Protein AF-A4FXQ1-F1 (afdb_monomer)

InterPro domains:
  IPR011990 Tetratricopeptide-like helical domain superfamily [G3DSA:1.25.40.10] (1-59)
  IPR011990 Tetratricopeptide-like helical domain superfamily [SSF48452] (2-65)
  IPR019734 Tetratricopeptide repeat [PF00515] (9-40)
  IPR019734 Tetratricopeptide repeat [PS50005] (8-41)
  IPR019734 Tetratricopeptide repeat [SM00028] (8-41)

Radius of gyration: 16.06 Å; Cα contacts (8 Å, |Δi|>4): 66; chains: 1; bounding box: 44×20×49 Å

Organism: Methanococcus maripaludis (strain C5 / ATCC BAA-1333) (NCBI:txid402880)

Secondary structure (DSSP, 8-state):
---SHHHHHHHHHHHHHHHHTT-HHHHHHHHHHHHHH-TT-HHHHHHHHHHHHHHHHHHHHHHHHHHHHH---

pLDDT: mean 87.88, std 13.44, range [43.88, 98.06]

Structure (mmCIF, N/CA/C/O backbone):
data_AF-A4FXQ1-F1
#
_entry.id   AF-A4FXQ1-F1
#
loop_
_atom_site.group_PDB
_atom_site.id
_atom_site.type_symbol
_atom_site.label_atom_id
_atom_site.label_alt_id
_atom_site.label_comp_id
_atom_site.label_asym_id
_atom_site.label_entity_id
_atom_site.label_seq_id
_atom_site.pdbx_PDB_ins_code
_atom_site.Cartn_x
_atom_site.Cartn_y
_atom_site.Cartn_z
_atom_site.occupancy
_atom_site.B_iso_or_equiv
_atom_site.auth_seq_id
_atom_site.auth_comp_id
_atom_site.auth_asym_id
_atom_site.auth_atom_id
_atom_site.pdbx_PDB_model_num
ATOM 1 N N . MET A 1 1 ? 18.489 -5.285 -20.580 1.00 43.88 1 MET A N 1
ATOM 2 C CA . MET A 1 1 ? 18.392 -3.914 -20.049 1.00 43.88 1 MET A CA 1
ATOM 3 C C . MET A 1 1 ? 17.034 -3.822 -19.400 1.00 43.88 1 MET A C 1
ATOM 5 O O . MET A 1 1 ? 16.045 -4.024 -20.092 1.00 43.88 1 MET A O 1
ATOM 9 N N . GLU A 1 2 ? 17.050 -3.690 -18.076 1.00 48.47 2 GLU A N 1
ATOM 10 C CA . GLU A 1 2 ? 15.903 -3.454 -17.197 1.00 48.47 2 GLU A CA 1
ATOM 11 C C . GLU A 1 2 ? 15.193 -2.179 -17.651 1.00 48.47 2 GLU A C 1
ATOM 13 O O . GLU A 1 2 ? 15.822 -1.126 -17.720 1.00 48.47 2 GLU A O 1
ATOM 18 N N . LEU A 1 3 ? 13.924 -2.283 -18.034 1.00 47.28 3 LEU A N 1
ATOM 19 C CA . LEU A 1 3 ? 13.107 -1.130 -18.423 1.00 47.28 3 LEU A CA 1
ATOM 20 C C . LEU A 1 3 ? 11.735 -1.111 -17.733 1.00 47.28 3 LEU A C 1
ATOM 22 O O . LEU A 1 3 ? 10.940 -0.241 -18.049 1.00 47.28 3 LEU A O 1
ATOM 26 N N . ASP A 1 4 ? 11.495 -1.996 -16.760 1.00 51.66 4 ASP A N 1
ATOM 27 C CA . ASP A 1 4 ? 10.240 -2.028 -15.991 1.00 51.66 4 ASP A CA 1
ATOM 28 C C . ASP A 1 4 ? 10.410 -1.598 -14.521 1.00 51.66 4 ASP A C 1
ATOM 30 O O . ASP A 1 4 ? 9.435 -1.639 -13.785 1.00 51.66 4 ASP A O 1
ATOM 34 N N . SER A 1 5 ? 11.603 -1.162 -14.075 1.00 58.38 5 SER A N 1
ATOM 35 C CA . SER A 1 5 ? 11.838 -0.873 -12.643 1.00 58.38 5 SER A CA 1
ATOM 36 C C . SER A 1 5 ? 11.236 0.449 -12.134 1.00 58.38 5 SER A C 1
ATOM 38 O O . SER A 1 5 ? 11.328 0.762 -10.948 1.00 58.38 5 SER A O 1
ATOM 40 N N . GLU A 1 6 ? 10.702 1.290 -13.024 1.00 69.38 6 GLU A N 1
ATOM 41 C CA . GLU A 1 6 ? 10.080 2.562 -12.629 1.00 69.38 6 GLU A CA 1
ATOM 42 C C . GLU A 1 6 ? 8.629 2.361 -12.173 1.00 69.38 6 GLU A C 1
ATOM 44 O O . GLU A 1 6 ? 8.127 3.131 -11.348 1.00 69.38 6 GLU A O 1
ATOM 49 N N . ASP A 1 7 ? 7.948 1.316 -12.654 1.00 82.81 7 ASP A N 1
ATOM 50 C CA . ASP A 1 7 ? 6.533 1.132 -12.351 1.00 82.81 7 ASP A CA 1
ATOM 51 C C . ASP A 1 7 ? 6.317 0.702 -10.891 1.00 82.81 7 ASP A C 1
ATOM 53 O O . ASP A 1 7 ? 5.422 1.245 -10.230 1.00 82.81 7 ASP A O 1
ATOM 57 N N . GLU A 1 8 ? 7.141 -0.191 -10.319 1.00 90.81 8 GLU A N 1
ATOM 58 C CA . GLU A 1 8 ? 7.026 -0.537 -8.894 1.00 90.81 8 GLU A CA 1
ATOM 59 C C . GLU A 1 8 ? 7.309 0.662 -7.981 1.00 90.81 8 GLU A C 1
ATOM 61 O O . GLU A 1 8 ? 6.636 0.835 -6.958 1.00 90.81 8 GLU A O 1
ATOM 66 N N . GLU A 1 9 ? 8.246 1.536 -8.362 1.00 93.25 9 GLU A N 1
ATOM 67 C CA . GLU A 1 9 ? 8.562 2.747 -7.607 1.00 93.25 9 GLU A CA 1
ATOM 68 C C . GLU A 1 9 ? 7.390 3.732 -7.620 1.00 93.25 9 GLU A C 1
ATOM 70 O O . GLU A 1 9 ? 7.050 4.305 -6.578 1.00 93.25 9 GLU A O 1
ATOM 75 N N . ILE A 1 10 ? 6.722 3.899 -8.768 1.00 94.38 10 ILE A N 1
ATOM 76 C CA . ILE A 1 10 ? 5.521 4.734 -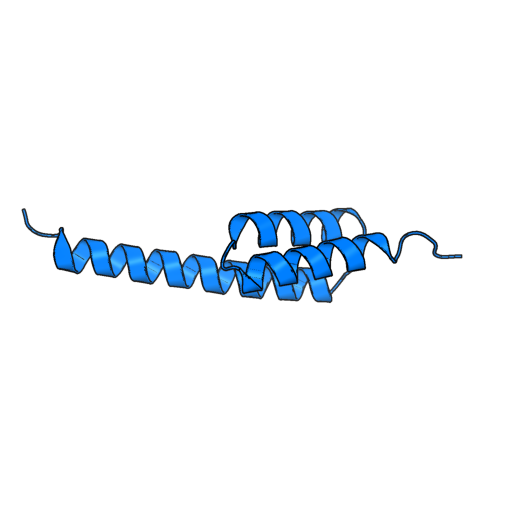8.897 1.00 94.38 10 ILE A CA 1
ATOM 77 C C . ILE A 1 10 ? 4.408 4.211 -7.987 1.00 94.38 10 ILE A C 1
ATOM 79 O O . ILE A 1 10 ? 3.803 4.989 -7.238 1.00 94.38 10 ILE A O 1
ATOM 83 N N . TRP A 1 11 ? 4.146 2.902 -8.008 1.00 95.88 11 TRP A N 1
ATOM 84 C CA . TRP A 1 11 ? 3.133 2.290 -7.149 1.00 95.88 11 TRP A CA 1
ATOM 85 C C . TRP A 1 11 ? 3.480 2.422 -5.663 1.00 95.88 11 TRP A C 1
ATOM 87 O O . TRP A 1 11 ? 2.616 2.808 -4.876 1.00 95.88 11 TRP A O 1
ATOM 97 N N . ASN A 1 12 ? 4.742 2.239 -5.274 1.00 96.50 12 ASN A N 1
ATOM 98 C CA . ASN A 1 12 ? 5.192 2.467 -3.898 1.00 96.50 12 ASN A CA 1
ATOM 99 C C . ASN A 1 12 ? 5.054 3.930 -3.459 1.00 96.50 12 ASN A C 1
ATOM 101 O O . ASN A 1 12 ? 4.564 4.205 -2.365 1.00 96.50 12 ASN A O 1
ATOM 105 N N . ASN A 1 13 ? 5.407 4.891 -4.312 1.00 96.62 13 ASN A N 1
ATOM 106 C CA . ASN A 1 13 ? 5.247 6.315 -4.009 1.00 96.62 13 ASN A CA 1
ATOM 107 C C . ASN A 1 13 ? 3.771 6.717 -3.869 1.00 96.62 13 ASN A C 1
ATOM 109 O O . ASN A 1 13 ? 3.407 7.516 -2.995 1.00 96.62 13 ASN A O 1
ATOM 113 N N . LYS A 1 14 ? 2.899 6.125 -4.687 1.00 96.75 14 LYS A N 1
ATOM 114 C CA . LYS A 1 14 ? 1.448 6.280 -4.571 1.00 96.75 14 LYS A CA 1
ATOM 115 C C . LYS A 1 14 ? 0.922 5.655 -3.276 1.00 96.75 14 LYS A C 1
ATOM 117 O O . LYS A 1 14 ? 0.139 6.302 -2.579 1.00 96.75 14 LYS A O 1
ATOM 122 N N . GLY A 1 15 ? 1.413 4.470 -2.910 1.00 97.56 15 GLY A N 1
ATOM 123 C CA . GLY A 1 15 ? 1.138 3.820 -1.627 1.00 97.56 15 GLY A CA 1
ATOM 124 C C . GLY A 1 15 ? 1.531 4.701 -0.445 1.00 97.56 15 GLY A C 1
ATOM 125 O O . GLY A 1 15 ? 0.693 4.997 0.400 1.00 97.56 15 GLY A O 1
ATOM 126 N N . ASN A 1 16 ? 2.744 5.260 -0.465 1.00 97.94 16 ASN A N 1
ATOM 127 C CA . ASN A 1 16 ? 3.233 6.195 0.553 1.00 97.94 16 ASN A CA 1
ATOM 128 C C . ASN A 1 16 ? 2.361 7.452 0.666 1.00 97.94 16 ASN A C 1
ATOM 130 O O . ASN A 1 16 ? 2.183 7.999 1.755 1.00 97.94 16 ASN A O 1
ATOM 134 N N . THR A 1 17 ? 1.815 7.927 -0.455 1.00 97.94 17 THR A N 1
ATOM 135 C CA . THR A 1 17 ? 0.886 9.063 -0.461 1.00 97.94 17 THR A CA 1
ATOM 136 C C . THR A 1 17 ? -0.427 8.693 0.224 1.00 97.94 17 THR A C 1
ATOM 138 O O . THR A 1 17 ? -0.883 9.436 1.087 1.00 97.94 17 THR A O 1
ATOM 141 N N . PHE A 1 18 ? -1.011 7.535 -0.094 1.00 98.06 18 PHE A N 1
ATOM 142 C CA . PHE A 1 18 ? -2.228 7.062 0.572 1.00 98.06 18 PHE A CA 1
ATOM 143 C C . PHE A 1 18 ? -2.013 6.743 2.051 1.00 98.06 18 PHE A C 1
ATOM 145 O O . PHE A 1 18 ? -2.862 7.100 2.862 1.00 98.06 18 PHE A O 1
ATOM 152 N N . PHE A 1 19 ? -0.862 6.174 2.411 1.00 96.38 19 PHE A N 1
ATOM 153 C CA . PHE A 1 19 ? -0.478 5.924 3.798 1.00 96.38 19 PHE A CA 1
ATOM 154 C C . PHE A 1 19 ? -0.444 7.224 4.609 1.00 96.38 19 PHE A C 1
ATOM 156 O O . PHE A 1 19 ? -1.017 7.299 5.692 1.00 96.38 19 PHE A O 1
ATOM 163 N N . LYS A 1 20 ? 0.155 8.288 4.057 1.00 96.19 20 LYS A N 1
ATOM 164 C CA . LYS A 1 20 ? 0.165 9.626 4.680 1.00 96.19 20 LYS A CA 1
ATOM 165 C C . LYS A 1 20 ? -1.218 10.273 4.764 1.00 96.19 20 LYS A C 1
ATOM 167 O O . LYS A 1 20 ? -1.416 11.150 5.594 1.00 96.19 20 LYS A O 1
ATOM 172 N N . LEU A 1 21 ? -2.147 9.869 3.901 1.00 96.25 21 LEU A N 1
ATOM 173 C CA . LEU A 1 21 ? -3.554 10.271 3.953 1.00 96.25 21 LEU A CA 1
ATOM 174 C C . LEU A 1 21 ? -4.387 9.371 4.883 1.00 96.25 21 LEU A C 1
ATOM 176 O O . LEU A 1 21 ? -5.610 9.475 4.860 1.00 96.25 21 LEU A O 1
ATOM 180 N N . GLU A 1 22 ? -3.744 8.473 5.642 1.00 94.44 22 GLU A N 1
ATOM 181 C CA . GLU A 1 22 ? -4.377 7.473 6.517 1.00 94.44 22 GLU A CA 1
ATOM 182 C C . GLU A 1 22 ? -5.372 6.557 5.778 1.00 94.44 22 GLU A C 1
ATOM 184 O O . GLU A 1 22 ? -6.211 5.893 6.379 1.00 94.44 22 GLU A O 1
ATOM 189 N N . ASN A 1 23 ? -5.267 6.488 4.446 1.00 95.56 23 ASN A N 1
ATOM 190 C CA . ASN A 1 23 ? -6.050 5.584 3.615 1.00 95.56 23 ASN A CA 1
ATOM 191 C C . ASN A 1 23 ? -5.279 4.272 3.449 1.00 95.56 23 ASN A C 1
ATOM 193 O O . ASN A 1 23 ? -4.664 4.009 2.410 1.00 95.56 23 ASN A O 1
ATOM 197 N N . TYR A 1 24 ? -5.259 3.489 4.524 1.00 94.44 24 TYR A N 1
ATOM 198 C CA . TYR A 1 24 ? -4.449 2.281 4.612 1.00 94.44 24 TYR A CA 1
ATOM 199 C C . TYR A 1 24 ? -4.895 1.207 3.613 1.00 94.44 24 TYR A C 1
ATOM 201 O O . TYR A 1 24 ? -4.039 0.532 3.050 1.00 94.44 24 TYR A O 1
ATOM 209 N N . GLU A 1 25 ? -6.190 1.093 3.295 1.00 94.00 25 GLU A N 1
ATOM 210 C CA . GLU A 1 25 ? -6.664 0.112 2.310 1.00 94.00 25 GLU A CA 1
ATOM 211 C C . GLU A 1 25 ? -6.079 0.376 0.915 1.00 94.00 25 GLU A C 1
ATOM 213 O O . GLU A 1 25 ? -5.522 -0.527 0.291 1.00 94.00 25 GLU A O 1
ATOM 218 N N . LYS A 1 26 ? -6.122 1.629 0.436 1.00 95.44 26 LYS A N 1
ATOM 219 C CA . LYS A 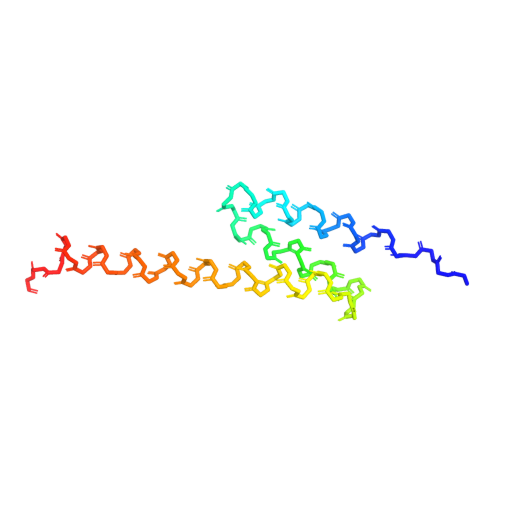1 26 ? -5.534 1.979 -0.870 1.00 95.44 26 LYS A CA 1
ATOM 220 C C . LYS A 1 26 ? -4.014 1.945 -0.861 1.00 95.44 26 LYS A C 1
ATOM 222 O O . LYS A 1 26 ? -3.411 1.705 -1.908 1.00 95.44 26 LYS A O 1
ATOM 227 N N . ALA A 1 27 ? -3.392 2.219 0.284 1.00 97.56 27 ALA A N 1
ATOM 228 C CA . ALA A 1 27 ? -1.950 2.086 0.426 1.00 97.56 27 ALA A CA 1
ATOM 229 C C . ALA A 1 27 ? -1.528 0.624 0.208 1.00 97.56 27 ALA A C 1
ATOM 231 O O . ALA A 1 27 ? -0.655 0.381 -0.623 1.00 97.56 27 ALA A O 1
ATOM 232 N N . LEU A 1 28 ?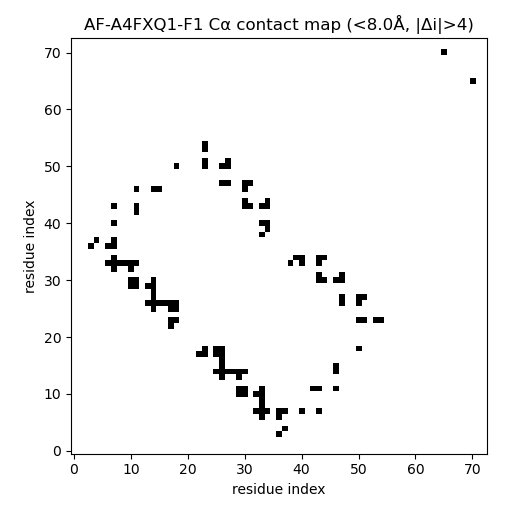 -2.218 -0.336 0.841 1.00 97.25 28 LEU A N 1
ATOM 233 C CA . LEU A 1 28 ? -1.987 -1.772 0.640 1.00 97.25 28 LEU A CA 1
ATOM 234 C C . LEU A 1 28 ? -2.160 -2.188 -0.821 1.00 97.25 28 LEU A C 1
ATOM 236 O O . LEU A 1 28 ? -1.250 -2.801 -1.370 1.00 97.25 28 LEU A O 1
ATOM 240 N N . GLU A 1 29 ? -3.250 -1.778 -1.482 1.00 96.88 29 GLU A N 1
ATOM 241 C CA . GLU A 1 29 ? -3.458 -2.073 -2.910 1.00 96.88 29 GLU A CA 1
ATOM 242 C C . GLU A 1 29 ? -2.300 -1.566 -3.785 1.00 96.88 29 GLU A C 1
ATOM 244 O O . GLU A 1 29 ? -1.896 -2.224 -4.744 1.00 96.88 29 GLU A O 1
ATOM 249 N N . CYS A 1 30 ? -1.751 -0.389 -3.468 1.00 97.12 30 CYS A N 1
ATOM 250 C CA . CYS A 1 30 ? -0.623 0.168 -4.208 1.00 97.12 30 CYS A CA 1
ATOM 251 C C . CYS A 1 30 ? 0.678 -0.602 -3.944 1.00 97.12 30 CYS A C 1
ATOM 253 O O . CYS A 1 30 ? 1.426 -0.852 -4.885 1.00 97.12 30 CYS A O 1
ATOM 255 N N . TYR A 1 31 ? 0.954 -1.003 -2.702 1.00 97.06 31 TYR A N 1
ATOM 256 C CA . TYR A 1 31 ? 2.129 -1.827 -2.412 1.00 97.06 31 TYR A CA 1
ATOM 257 C C . TYR A 1 31 ? 2.012 -3.227 -3.022 1.00 97.06 31 TYR A C 1
ATOM 259 O O . TYR A 1 31 ? 3.000 -3.740 -3.54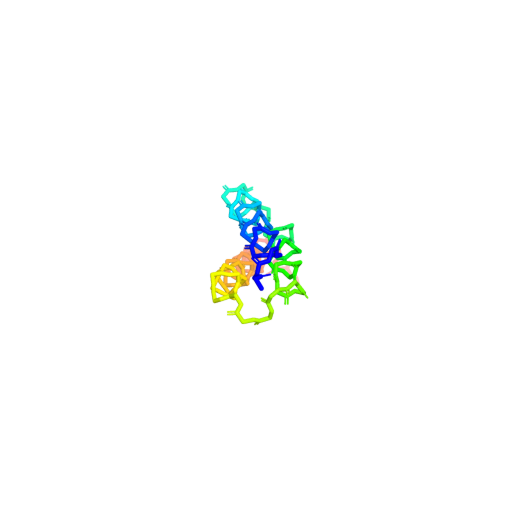0 1.00 97.06 31 TYR A O 1
ATOM 267 N N . ASP A 1 32 ? 0.814 -3.814 -3.047 1.00 96.56 32 ASP A N 1
ATOM 268 C CA . ASP A 1 32 ? 0.562 -5.094 -3.712 1.00 96.56 32 ASP A CA 1
ATOM 269 C C . ASP A 1 32 ? 0.831 -5.005 -5.215 1.00 96.56 32 ASP A C 1
ATOM 271 O O . ASP A 1 32 ? 1.568 -5.830 -5.747 1.00 96.56 32 ASP A O 1
ATOM 275 N N . ARG A 1 33 ? 0.358 -3.944 -5.882 1.00 94.69 33 ARG A N 1
ATOM 276 C CA . ARG A 1 33 ? 0.682 -3.665 -7.295 1.00 94.69 33 ARG A CA 1
ATOM 277 C C . ARG A 1 33 ? 2.187 -3.542 -7.534 1.00 94.69 33 ARG A C 1
ATOM 279 O O . ARG A 1 33 ? 2.692 -4.066 -8.520 1.00 94.69 33 ARG A O 1
ATOM 286 N N . ALA A 1 34 ? 2.911 -2.869 -6.640 1.00 95.44 34 ALA A N 1
ATOM 287 C CA . ALA A 1 34 ? 4.364 -2.758 -6.748 1.00 95.44 34 ALA A CA 1
ATOM 288 C C . ALA A 1 34 ? 5.051 -4.136 -6.642 1.00 95.44 34 ALA A C 1
ATOM 290 O O . ALA A 1 34 ? 6.007 -4.408 -7.364 1.00 95.44 34 ALA A O 1
ATOM 291 N N . LEU A 1 35 ? 4.533 -5.027 -5.790 1.00 94.56 35 LEU A N 1
ATOM 292 C CA . LEU A 1 35 ? 5.048 -6.388 -5.605 1.00 94.56 35 LEU A CA 1
ATOM 293 C C . LEU A 1 35 ? 4.612 -7.374 -6.703 1.00 94.56 35 LEU A C 1
ATOM 295 O O . LEU A 1 35 ? 5.308 -8.364 -6.941 1.00 94.56 35 LEU A O 1
ATOM 299 N N . GLU A 1 36 ? 3.494 -7.116 -7.384 1.00 93.94 36 GLU A N 1
ATOM 300 C CA . GLU A 1 36 ? 3.086 -7.836 -8.599 1.00 93.94 36 GLU A CA 1
ATOM 301 C C . GLU A 1 36 ? 4.065 -7.587 -9.754 1.00 93.94 36 GLU A C 1
ATOM 303 O O . GLU A 1 36 ? 4.340 -8.502 -10.528 1.00 93.94 36 GLU A O 1
ATOM 308 N N . ILE A 1 37 ? 4.610 -6.369 -9.847 1.00 91.25 37 ILE A N 1
ATOM 309 C CA . ILE A 1 37 ? 5.601 -5.977 -10.860 1.00 91.25 37 ILE A CA 1
ATOM 310 C C . ILE A 1 37 ? 6.984 -6.493 -10.470 1.00 91.25 37 ILE A C 1
ATOM 312 O O . ILE A 1 37 ? 7.630 -7.213 -11.231 1.00 91.25 37 ILE A O 1
ATOM 316 N N . ASN A 1 38 ? 7.416 -6.173 -9.249 1.00 91.00 38 ASN A N 1
ATOM 317 C CA . ASN A 1 38 ? 8.686 -6.613 -8.704 1.00 91.00 38 ASN A CA 1
ATOM 318 C C . ASN A 1 38 ? 8.484 -7.219 -7.314 1.00 91.00 38 ASN A C 1
ATOM 320 O O . ASN A 1 38 ? 8.501 -6.546 -6.284 1.00 91.00 38 ASN A O 1
ATOM 324 N N . THR A 1 39 ? 8.367 -8.545 -7.272 1.00 92.56 39 THR A N 1
ATOM 325 C CA . THR A 1 39 ? 8.152 -9.299 -6.02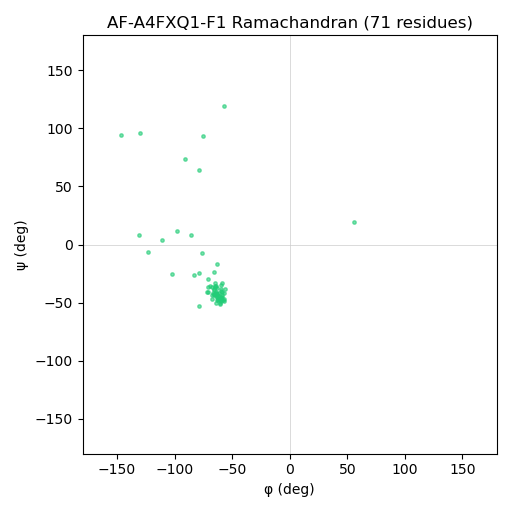6 1.00 92.56 39 THR A CA 1
ATOM 326 C C . THR A 1 39 ? 9.318 -9.177 -5.037 1.00 92.56 39 THR A C 1
ATOM 328 O O . THR A 1 39 ? 9.163 -9.446 -3.843 1.00 92.56 39 THR A O 1
ATOM 331 N N . ASN A 1 40 ? 10.490 -8.737 -5.502 1.00 93.00 40 ASN A N 1
ATOM 332 C CA . ASN A 1 40 ? 11.666 -8.482 -4.673 1.00 93.00 40 ASN A CA 1
ATOM 333 C C . ASN A 1 40 ? 11.833 -7.002 -4.307 1.00 93.00 40 ASN A C 1
ATOM 335 O O . ASN A 1 40 ? 12.872 -6.623 -3.771 1.00 93.00 40 ASN A O 1
ATOM 339 N N . PHE A 1 41 ? 10.825 -6.165 -4.554 1.00 93.38 41 PHE A N 1
ATOM 340 C CA . PHE A 1 41 ? 10.898 -4.754 -4.218 1.00 93.38 41 PHE A CA 1
ATOM 341 C C . PHE A 1 41 ? 10.732 -4.521 -2.713 1.00 93.38 41 PHE A C 1
ATOM 343 O O . PHE A 1 41 ? 9.630 -4.403 -2.173 1.00 93.38 41 PHE A O 1
ATOM 350 N N . GLU A 1 42 ? 11.865 -4.463 -2.017 1.00 95.38 42 GLU A N 1
ATOM 351 C CA . GLU A 1 42 ? 11.928 -4.374 -0.556 1.00 95.38 42 GLU A CA 1
ATOM 352 C C . GLU A 1 42 ? 11.213 -3.139 0.013 1.00 95.38 42 GLU A C 1
ATOM 354 O O . GLU A 1 42 ? 10.607 -3.222 1.081 1.00 95.38 42 GLU A O 1
ATOM 359 N N . LEU A 1 43 ? 11.209 -2.012 -0.711 1.00 94.75 43 LEU A N 1
ATOM 360 C CA . LEU A 1 43 ? 10.512 -0.799 -0.272 1.00 94.75 43 LEU A CA 1
ATOM 361 C C . LEU A 1 43 ? 8.995 -1.008 -0.181 1.00 94.75 43 LEU A C 1
ATOM 363 O O . LEU A 1 43 ? 8.392 -0.611 0.814 1.00 94.75 43 LEU A O 1
ATOM 367 N N . ALA A 1 44 ? 8.389 -1.687 -1.160 1.00 95.81 44 ALA A N 1
ATOM 368 C CA . ALA A 1 44 ? 6.962 -1.991 -1.117 1.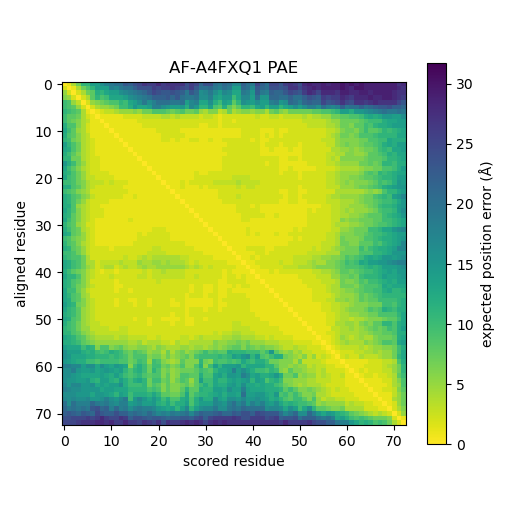00 95.81 44 ALA A CA 1
ATOM 369 C C . ALA A 1 44 ? 6.619 -3.019 -0.031 1.00 95.81 44 ALA A C 1
ATOM 371 O O . ALA A 1 44 ? 5.589 -2.879 0.625 1.00 95.81 44 ALA A O 1
ATOM 372 N N . LYS A 1 45 ? 7.487 -4.010 0.230 1.00 97.12 45 LYS A N 1
ATOM 373 C CA . LYS A 1 45 ? 7.297 -4.948 1.356 1.00 97.12 45 LYS A CA 1
ATOM 374 C C . LYS A 1 45 ? 7.294 -4.218 2.696 1.00 97.12 45 LYS A C 1
ATOM 376 O O . LYS A 1 45 ? 6.447 -4.500 3.542 1.00 97.12 45 LYS A O 1
ATOM 381 N N . LEU A 1 46 ? 8.235 -3.290 2.878 1.00 97.38 46 LEU A N 1
ATOM 382 C CA . LEU A 1 46 ? 8.325 -2.478 4.087 1.00 97.38 46 LEU A CA 1
ATOM 383 C C . LEU A 1 46 ? 7.086 -1.589 4.241 1.00 97.38 46 LEU A C 1
ATOM 385 O O . LEU A 1 46 ? 6.429 -1.650 5.276 1.00 97.38 46 LEU A O 1
ATOM 389 N N . GLY A 1 47 ? 6.716 -0.848 3.192 1.00 96.56 47 GLY A N 1
ATOM 390 C CA . GLY A 1 47 ? 5.529 0.009 3.200 1.00 96.56 47 GLY A CA 1
ATOM 391 C C . GLY A 1 47 ? 4.238 -0.766 3.475 1.00 96.56 47 GLY A C 1
ATOM 392 O O . GLY A 1 47 ? 3.408 -0.328 4.274 1.00 96.56 47 GLY A O 1
ATOM 393 N N . LYS A 1 48 ? 4.094 -1.963 2.891 1.00 96.19 48 LYS A N 1
ATOM 394 C CA . LYS A 1 48 ? 2.971 -2.864 3.164 1.00 96.19 48 LYS A CA 1
ATOM 395 C C . LYS A 1 48 ? 2.917 -3.266 4.635 1.00 96.19 48 LYS A C 1
ATOM 397 O O . LYS A 1 48 ? 1.874 -3.102 5.260 1.00 96.19 48 LYS A O 1
ATOM 402 N N . LYS A 1 49 ? 4.034 -3.734 5.197 1.00 96.69 49 LYS A N 1
ATOM 403 C CA . LYS A 1 49 ? 4.109 -4.148 6.604 1.00 96.69 49 LYS A CA 1
ATOM 404 C C . LYS A 1 49 ? 3.765 -2.999 7.556 1.00 96.69 49 LYS A C 1
ATOM 406 O O . LYS A 1 49 ? 2.938 -3.176 8.444 1.00 96.69 49 LYS A O 1
ATOM 411 N N . ASP A 1 50 ? 4.341 -1.820 7.333 1.00 95.56 50 ASP A N 1
ATOM 412 C CA . ASP A 1 50 ? 4.055 -0.634 8.147 1.00 95.56 50 ASP A CA 1
ATOM 413 C C . ASP A 1 50 ? 2.562 -0.268 8.084 1.00 95.56 50 ASP A C 1
ATOM 415 O O . ASP A 1 50 ? 1.955 0.103 9.089 1.00 95.56 50 ASP A O 1
ATOM 419 N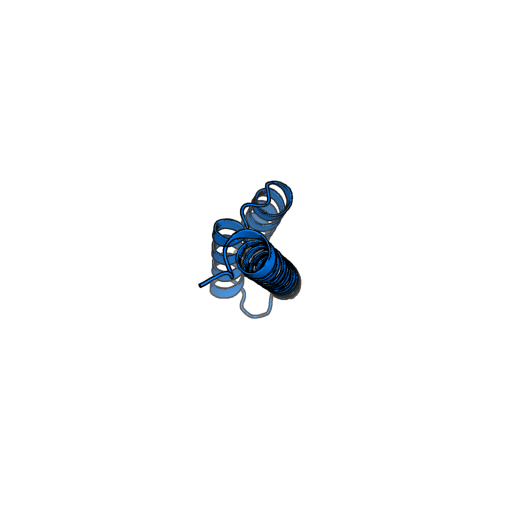 N . THR A 1 51 ? 1.943 -0.421 6.912 1.00 95.38 51 THR A N 1
ATOM 420 C CA . THR A 1 51 ? 0.508 -0.184 6.705 1.00 95.38 51 THR A CA 1
ATOM 421 C C . THR A 1 51 ? -0.368 -1.202 7.428 1.00 95.38 51 THR A C 1
ATOM 423 O O . THR A 1 51 ? -1.348 -0.817 8.066 1.00 95.38 51 THR A O 1
ATOM 426 N N . GLU A 1 52 ? -0.020 -2.487 7.374 1.00 93.44 52 GLU A N 1
ATOM 427 C CA . GLU A 1 52 ? -0.719 -3.547 8.110 1.00 93.44 52 GLU A CA 1
ATOM 428 C C . GLU A 1 52 ? -0.638 -3.320 9.626 1.00 93.44 52 GLU A C 1
ATOM 430 O O . GLU A 1 52 ? -1.644 -3.457 10.327 1.00 93.44 52 GLU A O 1
ATOM 435 N N . ASP A 1 53 ? 0.527 -2.907 10.131 1.00 93.50 53 ASP A N 1
ATOM 436 C CA . ASP A 1 53 ? 0.726 -2.583 11.545 1.00 93.50 53 ASP A CA 1
ATOM 437 C C . ASP A 1 53 ? -0.154 -1.395 11.981 1.00 93.50 53 ASP A C 1
ATOM 439 O O . ASP A 1 53 ? -0.802 -1.456 13.034 1.00 93.50 53 ASP A O 1
ATOM 443 N N . GLN A 1 54 ? -0.256 -0.339 11.160 1.00 92.44 54 GLN A N 1
ATOM 444 C CA . GLN A 1 54 ? -1.158 0.788 11.438 1.00 92.44 54 GLN A CA 1
ATOM 445 C C . GLN A 1 54 ? -2.634 0.383 11.392 1.00 92.44 54 GLN A C 1
ATOM 447 O O . GLN A 1 54 ? -3.397 0.748 12.290 1.00 92.44 54 GLN A O 1
ATOM 452 N N . LEU A 1 55 ? -3.046 -0.407 10.398 1.00 89.50 55 LEU A N 1
ATOM 453 C CA . LEU A 1 55 ? -4.431 -0.860 10.263 1.00 89.50 55 LEU A CA 1
ATOM 454 C C . LEU A 1 55 ? -4.852 -1.750 11.445 1.00 89.50 55 LEU A C 1
ATOM 456 O O . LEU A 1 55 ? -5.943 -1.588 12.000 1.00 89.50 55 LEU A O 1
ATOM 460 N N . ASN A 1 56 ? -3.965 -2.645 11.886 1.00 89.56 56 ASN A N 1
ATOM 461 C CA . ASN A 1 56 ? -4.183 -3.481 13.066 1.00 89.56 56 ASN A CA 1
ATOM 462 C C . ASN A 1 56 ? -4.263 -2.649 14.351 1.00 89.56 56 ASN A C 1
ATOM 464 O O . ASN A 1 56 ? -5.146 -2.884 15.181 1.00 89.56 56 ASN A O 1
ATOM 468 N N . SER A 1 57 ? -3.385 -1.653 14.508 1.00 88.88 57 SER A N 1
ATOM 469 C CA . SER A 1 57 ? -3.432 -0.707 15.628 1.00 88.88 57 SER A CA 1
ATOM 470 C C . SER A 1 57 ? -4.759 0.056 15.661 1.00 88.88 57 SER A C 1
ATOM 472 O O . SER A 1 57 ? -5.418 0.124 16.702 1.00 88.88 57 SER A O 1
ATOM 474 N N . PHE A 1 58 ? -5.212 0.557 14.509 1.00 81.81 58 PHE A N 1
ATOM 475 C CA . PHE A 1 58 ? -6.479 1.271 14.390 1.00 81.81 58 PHE A CA 1
ATOM 476 C C . PHE A 1 58 ? -7.676 0.375 14.732 1.00 81.81 58 PHE A C 1
ATOM 478 O O . PHE A 1 58 ? -8.528 0.761 15.533 1.00 81.81 58 PHE A O 1
ATOM 485 N N . SER A 1 59 ? -7.698 -0.858 14.217 1.00 81.81 59 SER A N 1
ATOM 486 C CA . SER A 1 59 ? -8.712 -1.867 14.551 1.00 81.81 59 SER A CA 1
ATOM 487 C C . SER A 1 59 ? -8.749 -2.174 16.053 1.00 81.81 59 SER A C 1
ATOM 489 O O . SER A 1 59 ? -9.820 -2.202 16.667 1.00 81.81 59 SER A O 1
ATOM 491 N N . TYR A 1 60 ? -7.583 -2.322 16.688 1.00 82.12 60 TYR A N 1
ATOM 492 C CA . TYR A 1 60 ? -7.474 -2.542 18.130 1.00 82.12 60 TYR A CA 1
ATOM 493 C C . TYR A 1 60 ? -7.992 -1.349 18.947 1.00 82.12 60 TYR A C 1
ATOM 495 O O . TYR A 1 60 ? -8.744 -1.534 19.910 1.00 82.12 60 TYR A O 1
ATOM 503 N N . ILE A 1 61 ? -7.635 -0.120 18.561 1.00 79.00 61 ILE A N 1
ATOM 504 C CA . ILE A 1 61 ? -8.109 1.108 19.214 1.00 79.00 61 ILE A CA 1
ATOM 505 C C . ILE A 1 61 ? -9.625 1.237 19.072 1.00 79.00 61 ILE A C 1
ATOM 507 O O . ILE A 1 61 ? -10.304 1.467 20.074 1.00 79.00 61 ILE A O 1
ATOM 511 N N . LEU A 1 62 ? -10.164 1.045 17.865 1.00 80.69 62 LEU A N 1
ATOM 512 C CA . LEU A 1 62 ? -11.603 1.075 17.616 1.00 80.69 62 LEU A CA 1
ATOM 513 C C . LEU A 1 62 ? -12.326 0.016 18.445 1.00 80.69 62 LEU A C 1
ATOM 515 O O . LEU A 1 62 ? -13.286 0.340 19.136 1.00 80.69 62 LEU A O 1
ATOM 519 N N . SER A 1 63 ? -11.844 -1.227 18.443 1.00 84.62 63 SER A N 1
ATOM 520 C CA . SER A 1 63 ? -12.418 -2.318 19.237 1.00 84.62 63 SER A CA 1
ATOM 521 C C . SER A 1 63 ? -12.461 -1.978 20.732 1.00 84.62 63 SER A C 1
ATOM 523 O O . SER A 1 63 ? -13.506 -2.098 21.377 1.00 84.62 63 SER A O 1
ATOM 525 N N . ASN A 1 64 ? -11.360 -1.458 21.284 1.00 82.50 64 ASN A N 1
ATOM 526 C CA . ASN A 1 64 ? -11.302 -1.030 22.682 1.00 82.50 64 ASN A CA 1
ATOM 527 C C . ASN A 1 64 ? -12.209 0.164 22.979 1.00 82.50 64 ASN A C 1
ATOM 529 O O . ASN A 1 64 ? -12.841 0.205 24.037 1.00 82.50 64 ASN A O 1
ATOM 533 N N . PHE A 1 65 ? -12.294 1.124 22.061 1.00 84.62 65 PHE A N 1
ATOM 534 C CA . PHE A 1 65 ? -13.228 2.238 22.155 1.00 84.62 65 PHE A CA 1
ATOM 535 C C . PHE A 1 65 ? -14.670 1.718 22.190 1.00 84.62 65 PHE A C 1
ATOM 537 O O . PHE A 1 65 ? -15.408 2.022 23.127 1.00 84.62 65 PHE A O 1
ATOM 544 N N . PHE A 1 66 ? -15.057 0.850 21.253 1.00 86.88 66 PHE A N 1
ATOM 545 C CA . PHE A 1 66 ? -16.398 0.275 21.215 1.00 86.88 66 PHE A CA 1
ATOM 546 C C . PHE A 1 66 ? -16.726 -0.502 22.489 1.00 86.88 66 PHE A C 1
ATOM 548 O O . PHE A 1 66 ? -17.779 -0.288 23.087 1.00 86.88 66 PHE A O 1
AT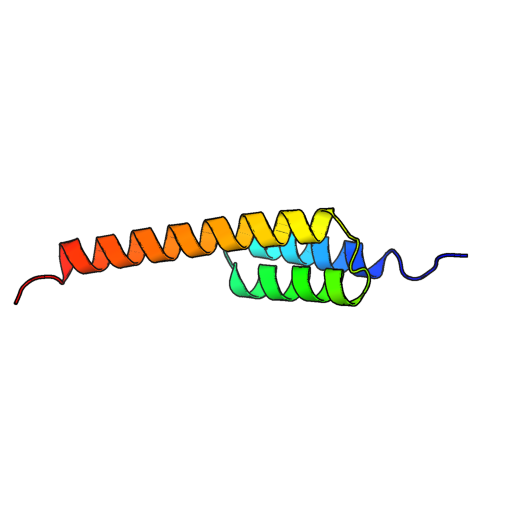OM 555 N N . LYS A 1 67 ? -15.799 -1.335 22.968 1.00 85.06 67 LYS A N 1
ATOM 556 C CA . LYS A 1 67 ? -15.957 -2.067 24.228 1.00 85.06 67 LYS A CA 1
ATOM 557 C C . LYS A 1 67 ? -16.140 -1.129 25.424 1.00 85.06 67 LYS A C 1
ATOM 559 O O . LYS A 1 67 ? -16.961 -1.410 26.288 1.00 85.06 67 LYS A O 1
ATOM 564 N N . LYS A 1 68 ? -15.405 -0.015 25.478 1.00 87.06 68 LYS A N 1
ATOM 565 C CA . LYS A 1 68 ? -15.488 0.963 26.574 1.00 87.06 68 LYS A CA 1
ATOM 566 C C . LYS A 1 68 ? -16.795 1.762 26.573 1.00 87.06 68 LYS A C 1
ATOM 568 O O . LYS A 1 68 ? -17.288 2.086 27.649 1.00 87.06 68 LYS A O 1
ATOM 573 N N . PHE A 1 69 ? -17.324 2.112 25.401 1.00 83.31 69 PHE A N 1
ATOM 574 C CA . PHE A 1 69 ? -18.466 3.029 25.276 1.00 83.31 69 PHE A CA 1
ATOM 575 C C . PHE A 1 69 ? -19.808 2.338 25.006 1.00 83.31 69 PHE A C 1
ATOM 577 O O . PHE A 1 69 ? -20.846 2.881 25.375 1.00 83.31 69 PHE A O 1
ATOM 584 N N . PHE A 1 70 ? -19.799 1.147 24.408 1.00 82.44 70 PHE A N 1
ATOM 585 C CA . PHE A 1 70 ? -21.005 0.397 24.038 1.00 82.44 70 PHE A CA 1
ATOM 586 C C . PHE A 1 70 ? -21.061 -1.004 24.662 1.00 82.44 70 PHE A C 1
ATOM 588 O O . PHE A 1 70 ? -22.077 -1.684 24.547 1.00 82.44 70 PHE A O 1
ATOM 595 N N . GLY A 1 71 ? -19.999 -1.446 25.343 1.00 68.50 71 GLY A N 1
ATOM 596 C CA . GLY A 1 71 ? -19.964 -2.714 26.069 1.00 68.50 71 GLY A CA 1
ATOM 597 C C . GLY A 1 71 ? -20.676 -2.644 27.421 1.00 68.50 71 GLY A C 1
ATOM 598 O O . GLY A 1 71 ? -20.023 -2.796 28.446 1.00 68.50 71 GLY A O 1
ATOM 599 N N . SER A 1 72 ? -21.992 -2.418 27.411 1.00 64.25 72 SER A N 1
ATOM 600 C CA . SER A 1 72 ? -22.889 -2.619 28.559 1.00 64.25 72 SER A CA 1
ATOM 601 C C . SER A 1 72 ? -24.270 -3.082 28.080 1.00 64.25 72 SER A C 1
ATOM 603 O O . SER A 1 72 ? -25.110 -2.254 27.729 1.00 64.25 72 SER A O 1
ATOM 605 N N . ASN A 1 73 ? -24.474 -4.404 28.050 1.00 50.00 73 ASN A N 1
ATOM 606 C CA . ASN A 1 73 ? -25.681 -5.123 28.493 1.00 50.00 73 ASN A CA 1
ATOM 607 C C . ASN A 1 73 ? -25.427 -6.632 28.462 1.00 50.00 73 ASN A C 1
ATOM 609 O O . ASN A 1 73 ? -24.974 -7.125 27.405 1.00 50.00 73 ASN A O 1
#

Nearest PDB structures (foldseek):
  6v8e-assembly2_F  TM=9.642E-01  e=8.002E-02  synthetic construct
  6hpg-assembly1_A  TM=9.037E-01  e=1.543E-01  Arabidopsis thaliana
  8j8q-assembly1_C  TM=7.858E-01  e=4.795E-01  Saccharomyces eubayanus
  8j8p-assembly1_C  TM=8.137E-01  e=5.735E-01  Saccharomyces eubayanus
  7kw7-assembly1_E  TM=8.764E-01  e=7.730E-01  Homo sapiens

Foldseek 3Di:
DDDQLVQLVVLQVVLVVCVVVVVLVSSLVSLVRSCVSPVPPVSSVVSNVVSVVVVVVVVVVVVVVCCVPVVDD

Mean predicted aligned error: 6.73 Å

Solvent-accessible surface area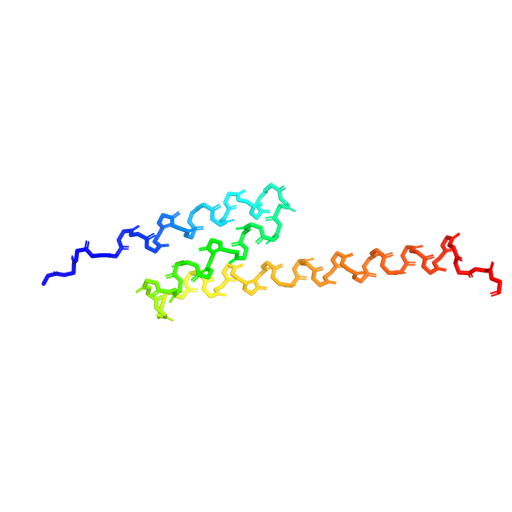 (backbone atoms only — not comparable to full-atom values): 3937 Å² total; per-residue (Å²): 133,91,82,67,75,61,58,30,51,51,27,29,53,51,12,54,51,28,44,76,67,70,38,42,71,62,13,41,54,22,15,50,53,12,36,72,72,34,76,80,44,60,68,25,55,50,54,34,50,56,38,51,54,50,51,53,50,51,51,51,52,50,51,53,48,46,46,74,77,65,65,78,133

Sequence (73 aa):
MELDSEDEEIWNNKGNTFFKLENYEKALECYDRALEINTNFELAKLGKKDTEDQLNSFSYILSNFFKKFFGSN